Protein AF-A0A924DDS3-F1 (afdb_monomer_lite)

Structure (mmCIF, N/CA/C/O backbone):
data_AF-A0A924DDS3-F1
#
_entry.id   AF-A0A924DDS3-F1
#
loop_
_atom_site.group_PDB
_atom_site.id
_atom_site.type_symbol
_atom_site.label_atom_id
_atom_site.label_alt_id
_atom_site.label_comp_id
_atom_site.label_asym_id
_atom_site.label_entity_id
_atom_site.label_seq_id
_atom_site.pdbx_PDB_ins_code
_atom_site.Cartn_x
_atom_site.Cartn_y
_atom_site.Cartn_z
_atom_site.occupancy
_atom_site.B_iso_or_equiv
_atom_site.auth_seq_id
_atom_site.auth_comp_id
_atom_site.auth_asym_id
_atom_site.auth_atom_id
_atom_site.pdbx_PDB_model_num
ATOM 1 N N . MET A 1 1 ? -7.840 16.759 -41.454 1.00 46.47 1 MET A N 1
ATOM 2 C CA . MET A 1 1 ? -8.460 15.435 -41.644 1.00 46.47 1 MET A CA 1
ATOM 3 C C . MET A 1 1 ? -7.461 14.675 -42.498 1.00 46.47 1 MET A C 1
ATOM 5 O O . MET A 1 1 ? -7.284 15.040 -43.647 1.00 46.47 1 MET A O 1
ATOM 9 N N . ASN A 1 2 ? -6.596 13.842 -41.934 1.00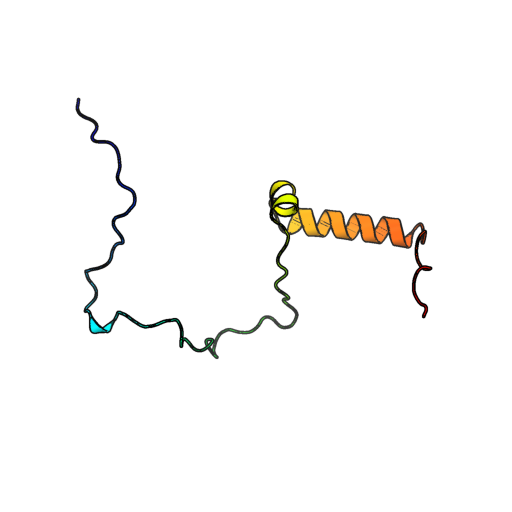 46.03 2 ASN A N 1
ATOM 10 C CA . ASN A 1 2 ? -6.987 12.680 -41.149 1.00 46.03 2 ASN A CA 1
ATOM 11 C C . ASN A 1 2 ? -6.112 12.496 -39.908 1.00 46.03 2 ASN A C 1
ATOM 13 O O . ASN A 1 2 ? -4.896 12.657 -39.954 1.00 46.03 2 ASN A O 1
ATOM 17 N N . GLU A 1 3 ? -6.801 12.202 -38.815 1.00 54.31 3 GLU A N 1
ATOM 18 C CA . GLU A 1 3 ? -6.274 11.679 -37.567 1.00 54.31 3 GLU A CA 1
ATOM 19 C C . GLU A 1 3 ? -6.078 10.172 -37.774 1.00 54.31 3 GLU A C 1
ATOM 21 O O . GLU A 1 3 ? -7.061 9.454 -37.946 1.00 54.31 3 GLU A O 1
ATOM 26 N N . GLU A 1 4 ? -4.833 9.695 -37.802 1.00 55.81 4 GLU A N 1
ATOM 27 C CA . GLU A 1 4 ? -4.548 8.258 -37.736 1.00 55.81 4 GLU A CA 1
ATOM 28 C C . GLU A 1 4 ? -4.390 7.894 -36.254 1.00 55.81 4 GLU A C 1
ATOM 30 O O . GLU A 1 4 ? -3.487 8.369 -35.561 1.00 55.81 4 GLU A O 1
ATOM 35 N N . GLN A 1 5 ? -5.346 7.126 -35.744 1.00 49.91 5 GLN A N 1
ATOM 36 C CA . GLN A 1 5 ? -5.455 6.731 -34.345 1.00 49.91 5 GLN A CA 1
ATOM 37 C C . GLN A 1 5 ? -4.608 5.473 -34.059 1.00 49.91 5 GLN A C 1
ATOM 39 O O . GLN A 1 5 ? -4.828 4.435 -34.667 1.00 49.91 5 GLN A O 1
ATOM 44 N N . ALA A 1 6 ? -3.680 5.620 -33.102 1.00 48.75 6 ALA A N 1
ATOM 45 C CA . ALA A 1 6 ? -3.050 4.673 -32.161 1.00 48.75 6 ALA A CA 1
ATOM 46 C C . ALA A 1 6 ? -2.660 3.228 -32.570 1.00 48.75 6 ALA A C 1
ATOM 48 O O . ALA A 1 6 ? -3.513 2.385 -32.831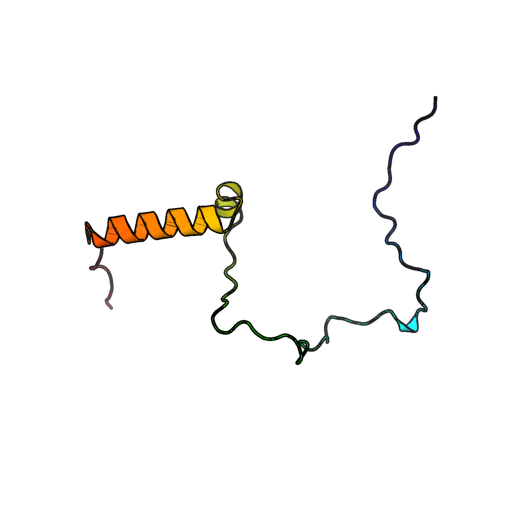 1.00 48.75 6 ALA A O 1
ATOM 49 N N . ASN A 1 7 ? -1.388 2.880 -32.312 1.00 48.41 7 ASN A N 1
ATOM 50 C CA . ASN A 1 7 ? -1.011 1.563 -31.777 1.00 48.41 7 ASN A CA 1
ATOM 51 C C . ASN A 1 7 ? 0.001 1.727 -30.612 1.00 48.41 7 ASN A C 1
ATOM 53 O O . ASN A 1 7 ? 1.135 2.114 -30.873 1.00 48.41 7 ASN A O 1
ATOM 57 N N . PRO A 1 8 ? -0.350 1.473 -29.334 1.00 50.88 8 PRO A N 1
ATOM 58 C CA . PRO A 1 8 ? 0.567 1.641 -28.193 1.00 50.88 8 PRO A CA 1
ATOM 59 C C . PRO A 1 8 ? 1.473 0.425 -27.914 1.00 50.88 8 PRO A C 1
ATOM 61 O O . PRO A 1 8 ? 1.883 0.213 -26.776 1.00 50.88 8 PRO A O 1
ATOM 64 N N . GLN A 1 9 ? 1.759 -0.411 -28.911 1.00 53.50 9 GLN A N 1
ATOM 65 C CA . GLN A 1 9 ? 2.585 -1.610 -28.735 1.00 53.50 9 GLN A CA 1
ATOM 66 C C . GLN A 1 9 ? 3.638 -1.715 -29.836 1.00 53.50 9 GLN A C 1
ATOM 68 O O . GLN A 1 9 ? 3.673 -2.684 -30.586 1.00 53.50 9 GLN A O 1
ATOM 73 N N . GLU A 1 10 ? 4.497 -0.710 -29.930 1.00 50.25 10 GLU A N 1
ATOM 74 C CA . GLU A 1 10 ? 5.852 -0.919 -30.428 1.00 50.25 10 GLU A CA 1
ATOM 75 C C . GLU A 1 10 ? 6.736 -0.907 -29.186 1.00 50.25 10 GLU A C 1
ATOM 77 O O . GLU A 1 10 ? 6.946 0.125 -28.552 1.00 50.25 10 GLU A O 1
ATOM 82 N N . THR A 1 11 ? 7.125 -2.099 -28.739 1.00 56.38 11 THR A N 1
ATOM 83 C CA . THR A 1 11 ? 8.243 -2.248 -27.815 1.00 56.38 11 THR A CA 1
ATOM 84 C C . THR A 1 11 ? 9.430 -1.557 -28.465 1.00 56.38 11 THR A C 1
ATOM 86 O O . THR A 1 11 ? 9.853 -1.977 -29.537 1.00 56.38 11 THR A O 1
ATOM 89 N N . GLU A 1 12 ? 9.907 -0.482 -27.844 1.00 56.06 12 GLU A N 1
ATOM 90 C CA . GLU A 1 12 ? 11.133 0.238 -28.195 1.00 56.06 12 GLU A CA 1
ATOM 91 C C . GLU A 1 12 ? 12.387 -0.624 -27.938 1.00 56.06 12 GLU A C 1
ATOM 93 O O . GLU A 1 12 ? 13.311 -0.211 -27.246 1.00 56.06 12 GLU A O 1
ATOM 98 N N . ASP A 1 13 ? 12.408 -1.841 -28.467 1.00 61.22 13 ASP A N 1
ATOM 99 C CA . ASP A 1 13 ? 13.639 -2.519 -28.847 1.00 61.22 13 ASP A CA 1
ATOM 100 C C . ASP A 1 13 ? 13.791 -2.153 -30.328 1.00 61.22 13 ASP A C 1
ATOM 102 O O . ASP A 1 13 ? 12.864 -2.346 -31.110 1.00 61.22 13 ASP A O 1
ATOM 106 N N . ASP A 1 14 ? 14.838 -1.461 -30.768 1.00 62.38 14 ASP A N 1
ATOM 107 C CA . ASP A 1 14 ? 15.994 -2.196 -31.287 1.00 62.38 14 ASP A CA 1
ATOM 108 C C . ASP A 1 14 ? 17.164 -1.241 -31.635 1.00 62.38 14 ASP A C 1
ATOM 110 O O . ASP A 1 14 ? 17.750 -1.305 -32.713 1.00 62.38 14 ASP A O 1
ATOM 114 N N . ASP A 1 15 ? 17.499 -0.295 -30.750 1.00 74.38 15 ASP A N 1
ATOM 115 C CA . ASP A 1 15 ? 18.806 0.400 -30.810 1.00 74.38 15 ASP A CA 1
ATOM 116 C C . ASP A 1 15 ? 19.893 -0.369 -30.024 1.00 74.38 15 ASP A C 1
ATOM 118 O O . ASP A 1 15 ? 21.070 0.011 -30.011 1.00 74.38 15 ASP A O 1
ATOM 122 N N . LEU A 1 16 ? 19.506 -1.443 -29.330 1.00 82.31 16 LEU A N 1
ATOM 123 C CA . LEU A 1 16 ? 20.400 -2.295 -28.556 1.00 82.31 16 LEU A CA 1
ATOM 124 C C . LEU A 1 16 ? 20.873 -3.473 -29.405 1.00 82.31 16 LEU A C 1
ATOM 126 O O . LEU A 1 16 ? 20.153 -3.995 -30.242 1.00 82.31 16 LEU A O 1
ATOM 130 N N . LEU A 1 17 ? 22.119 -3.894 -29.195 1.00 85.12 17 LEU A N 1
ATOM 131 C CA . LEU A 1 17 ? 22.644 -5.055 -29.904 1.00 85.12 17 LEU A CA 1
ATOM 132 C C . LEU A 1 17 ? 22.005 -6.348 -29.359 1.00 85.12 17 LEU A C 1
ATOM 134 O O . LEU A 1 17 ? 21.756 -6.411 -28.153 1.00 85.12 17 LEU A O 1
ATOM 138 N N . PRO A 1 18 ? 21.839 -7.404 -30.181 1.00 82.88 18 PRO A N 1
ATOM 139 C CA . PRO A 1 18 ? 21.239 -8.678 -29.761 1.00 82.88 18 PRO A CA 1
ATOM 140 C C . PRO A 1 18 ? 21.907 -9.330 -28.537 1.00 82.88 18 PRO A C 1
ATOM 142 O O . PRO A 1 18 ? 21.303 -10.126 -27.825 1.00 82.88 18 PRO A O 1
ATOM 145 N N . 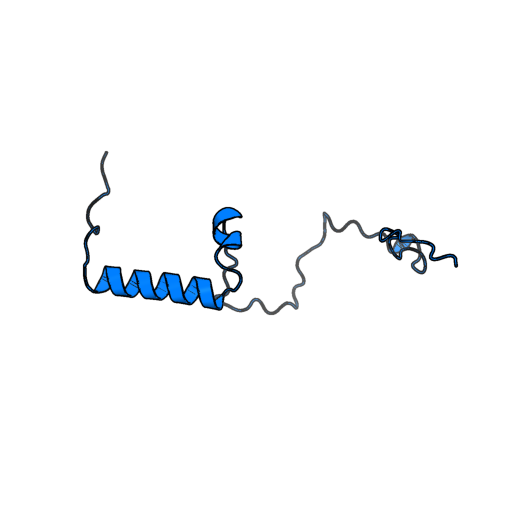GLU A 1 19 ? 23.172 -9.009 -28.252 1.00 85.31 19 GLU A N 1
ATOM 146 C CA . GLU A 1 19 ? 23.879 -9.476 -27.055 1.00 85.31 19 GLU A CA 1
ATOM 147 C C . GLU A 1 19 ? 23.309 -8.922 -25.736 1.00 85.31 19 GLU A C 1
ATOM 149 O O . GLU A 1 19 ? 23.659 -9.423 -24.663 1.00 85.31 19 GLU A O 1
ATOM 154 N N . TYR A 1 20 ? 22.460 -7.894 -25.798 1.00 84.19 20 TYR A N 1
ATOM 155 C CA . TYR A 1 20 ? 21.800 -7.282 -24.645 1.00 84.19 20 TYR A CA 1
ATOM 156 C C . TYR A 1 20 ? 20.421 -7.891 -24.328 1.00 84.19 20 TYR A C 1
ATOM 158 O O . TYR A 1 20 ? 19.787 -7.462 -23.361 1.00 84.19 20 TYR A O 1
ATOM 166 N N . ASP A 1 21 ? 20.006 -8.946 -25.039 1.00 84.75 21 ASP A N 1
ATOM 167 C CA . ASP A 1 21 ? 18.820 -9.755 -24.724 1.00 84.75 21 ASP A CA 1
ATOM 168 C C . ASP A 1 21 ? 19.078 -10.677 -23.518 1.00 84.75 21 ASP A C 1
ATOM 170 O O . ASP A 1 21 ? 19.257 -11.896 -23.625 1.00 84.75 21 ASP A O 1
ATOM 174 N N . PHE A 1 22 ? 19.154 -10.089 -22.325 1.00 86.50 22 PHE A N 1
ATOM 175 C CA . PHE A 1 22 ? 19.435 -10.841 -21.106 1.00 86.50 22 PHE A CA 1
ATOM 176 C C . PHE A 1 22 ? 18.234 -11.683 -20.649 1.00 86.50 22 PHE A C 1
ATOM 178 O O . PHE A 1 22 ? 17.132 -11.178 -20.438 1.00 86.50 22 PHE A O 1
ATOM 185 N N . ASP A 1 23 ? 18.474 -12.966 -20.360 1.00 86.25 23 ASP A N 1
ATOM 186 C CA . ASP A 1 23 ? 17.506 -13.815 -19.659 1.00 86.25 23 ASP A CA 1
ATOM 187 C C . ASP A 1 23 ? 17.444 -13.452 -18.164 1.00 86.25 23 ASP A C 1
ATOM 189 O O . ASP A 1 23 ? 18.213 -13.938 -17.324 1.00 86.25 23 ASP A O 1
ATOM 193 N N . TYR A 1 24 ? 16.486 -12.595 -17.816 1.00 85.12 24 TYR A N 1
ATOM 194 C CA . TYR A 1 24 ? 16.252 -12.170 -16.438 1.00 85.12 24 TYR A CA 1
ATOM 195 C C . TYR A 1 24 ? 15.655 -13.264 -15.536 1.00 85.12 24 TYR A C 1
ATOM 197 O O . TYR A 1 24 ? 15.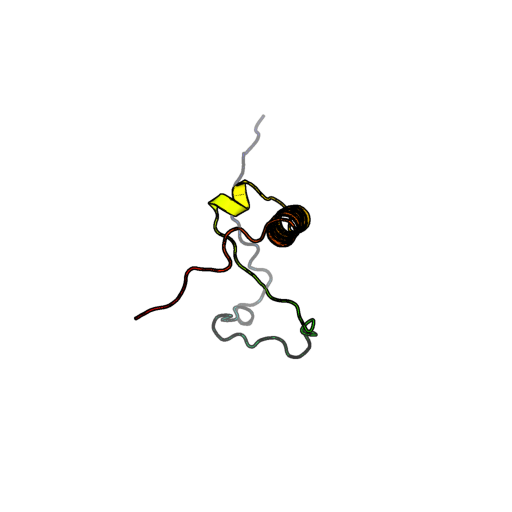589 -13.060 -14.320 1.00 85.12 24 TYR A O 1
ATOM 205 N N . SER A 1 25 ? 15.278 -14.440 -16.059 1.00 85.25 25 SER A N 1
ATOM 206 C CA . SER A 1 25 ? 14.796 -15.553 -15.223 1.00 85.25 25 SER A CA 1
ATOM 207 C C . SER A 1 25 ? 15.864 -16.067 -14.249 1.00 85.25 25 SER A C 1
ATOM 209 O O . SER A 1 25 ? 15.537 -16.577 -13.177 1.00 85.25 25 SER A O 1
ATOM 211 N N . GLN A 1 26 ? 17.144 -15.886 -14.593 1.00 85.06 26 GLN A N 1
ATOM 212 C CA . GLN A 1 26 ? 18.301 -16.248 -13.766 1.00 85.06 26 GLN A CA 1
ATOM 213 C C . GLN A 1 26 ? 18.927 -15.043 -13.045 1.00 85.06 26 GLN A C 1
ATOM 215 O O . GLN A 1 26 ? 20.020 -15.150 -12.473 1.00 85.06 26 GLN A O 1
ATOM 220 N N . ALA A 1 27 ? 18.267 -13.880 -13.067 1.00 85.50 27 ALA A N 1
ATOM 221 C CA . ALA A 1 27 ? 18.804 -12.664 -12.477 1.00 85.50 27 ALA A CA 1
ATOM 222 C C . ALA A 1 27 ? 19.027 -12.824 -10.966 1.00 85.50 27 ALA A C 1
ATOM 224 O O . ALA A 1 27 ? 18.163 -13.273 -10.210 1.00 85.50 27 ALA A O 1
ATOM 225 N N . ARG A 1 28 ? 20.212 -12.415 -10.503 1.00 83.50 28 ARG A N 1
ATOM 226 C CA . ARG A 1 28 ? 20.533 -12.394 -9.073 1.00 83.50 28 ARG A CA 1
ATOM 227 C C . ARG A 1 28 ? 20.094 -11.069 -8.450 1.00 83.50 28 ARG A C 1
ATOM 229 O O . ARG A 1 28 ? 20.321 -10.018 -9.050 1.00 83.50 28 ARG A O 1
ATOM 236 N N . PRO A 1 29 ? 19.548 -11.084 -7.221 1.00 80.25 29 PRO A N 1
ATOM 237 C CA . PRO A 1 29 ? 19.261 -9.858 -6.487 1.00 80.25 29 PRO A CA 1
ATOM 238 C C . PRO A 1 29 ? 20.514 -8.988 -6.338 1.00 80.25 29 PRO A C 1
ATOM 240 O O . PRO A 1 29 ? 21.579 -9.483 -5.965 1.00 80.25 29 PRO A O 1
ATOM 243 N N . ASN A 1 30 ? 20.381 -7.688 -6.599 1.00 80.44 30 ASN A N 1
ATOM 244 C CA . ASN A 1 30 ? 21.490 -6.741 -6.526 1.00 80.44 30 ASN A CA 1
ATOM 245 C C . ASN A 1 30 ? 22.022 -6.620 -5.073 1.00 80.44 30 ASN A C 1
ATOM 247 O O . ASN A 1 30 ? 21.269 -6.201 -4.188 1.00 80.44 30 ASN A O 1
ATOM 251 N N . PRO A 1 31 ? 23.309 -6.931 -4.810 1.00 77.56 31 PRO A N 1
ATOM 252 C CA . PRO A 1 31 ? 23.893 -6.891 -3.465 1.00 77.56 31 PRO A CA 1
ATOM 253 C C . PRO A 1 31 ? 24.061 -5.469 -2.906 1.00 77.56 31 PRO A C 1
ATOM 255 O O . PRO A 1 31 ? 24.236 -5.302 -1.702 1.00 77.56 31 PRO A O 1
ATOM 258 N N . PHE A 1 32 ? 23.995 -4.446 -3.760 1.00 76.06 32 PHE A N 1
ATOM 259 C CA . PHE A 1 32 ? 24.108 -3.037 -3.381 1.00 76.06 32 PHE A CA 1
ATOM 260 C C . PHE A 1 32 ? 22.759 -2.391 -3.053 1.00 76.06 32 PHE A C 1
ATOM 262 O O . PHE A 1 32 ? 22.721 -1.240 -2.612 1.00 76.06 32 PHE A O 1
ATOM 269 N N . ILE A 1 33 ? 21.645 -3.115 -3.219 1.00 73.00 33 ILE A N 1
ATOM 270 C CA . ILE A 1 33 ? 20.364 -2.656 -2.687 1.00 73.00 33 ILE A CA 1
ATOM 271 C C . ILE A 1 33 ? 20.447 -2.753 -1.167 1.00 73.00 33 ILE A C 1
ATOM 273 O O . ILE A 1 33 ? 20.462 -3.842 -0.586 1.00 73.00 33 ILE A O 1
ATOM 277 N N . LYS A 1 34 ? 20.478 -1.590 -0.509 1.00 70.19 34 LYS A N 1
ATOM 278 C CA . LYS A 1 34 ? 20.250 -1.494 0.932 1.00 70.19 34 LYS A CA 1
ATOM 279 C C . LYS A 1 34 ? 18.862 -2.069 1.204 1.00 70.19 34 LYS A C 1
ATOM 281 O O . LYS A 1 34 ? 17.862 -1.394 0.976 1.00 70.19 34 LYS A O 1
ATOM 286 N N . ARG A 1 35 ? 18.788 -3.318 1.674 1.00 64.69 35 ARG A N 1
ATOM 287 C CA . ARG A 1 35 ? 17.550 -3.841 2.259 1.00 64.69 35 ARG A CA 1
ATOM 288 C C . ARG A 1 35 ? 17.180 -2.882 3.376 1.00 64.69 35 ARG A C 1
ATOM 290 O O . ARG A 1 35 ? 17.980 -2.703 4.290 1.00 64.69 35 ARG A O 1
ATOM 297 N N . ILE A 1 36 ? 16.017 -2.250 3.289 1.00 65.88 36 ILE A N 1
ATOM 298 C CA . ILE A 1 36 ? 15.503 -1.434 4.383 1.00 65.88 36 ILE A CA 1
ATOM 299 C C . ILE A 1 36 ? 15.164 -2.431 5.501 1.00 65.88 36 ILE A C 1
ATOM 301 O O . ILE A 1 36 ? 14.249 -3.242 5.332 1.00 65.88 36 ILE A O 1
ATOM 305 N N . PRO A 1 37 ? 15.934 -2.485 6.604 1.00 63.59 37 PRO A N 1
ATOM 306 C CA . PRO A 1 37 ? 15.666 -3.452 7.656 1.00 63.59 37 PRO A CA 1
ATOM 307 C C . PRO A 1 37 ? 14.271 -3.173 8.225 1.00 63.59 37 PRO A C 1
ATOM 309 O O . PRO A 1 37 ? 13.981 -2.060 8.653 1.00 63.59 37 PRO A O 1
ATOM 312 N N . GLY A 1 38 ? 13.393 -4.178 8.185 1.00 65.88 38 GLY A N 1
ATOM 313 C CA . GLY A 1 38 ? 12.017 -4.070 8.678 1.00 65.88 38 GLY A CA 1
ATOM 314 C C . GLY A 1 38 ? 10.952 -3.729 7.629 1.00 65.88 38 GLY A C 1
ATOM 315 O O . GLY A 1 38 ? 9.775 -3.711 7.978 1.00 65.88 38 GLY A O 1
ATOM 316 N N . SER A 1 39 ? 11.301 -3.521 6.353 1.00 70.25 39 SER A N 1
ATOM 317 C CA . SER A 1 39 ? 10.283 -3.415 5.299 1.00 70.25 39 SER A CA 1
ATOM 318 C C . SER A 1 39 ? 9.778 -4.806 4.906 1.00 70.25 39 SER A C 1
ATOM 320 O O . SER A 1 39 ? 10.534 -5.609 4.353 1.00 70.25 39 SER A O 1
ATOM 322 N N . LYS A 1 40 ? 8.502 -5.096 5.173 1.00 77.94 40 LYS A N 1
ATOM 323 C CA . LYS A 1 40 ? 7.813 -6.295 4.681 1.00 77.94 40 LYS A CA 1
ATOM 324 C C . LYS A 1 40 ? 6.882 -5.887 3.547 1.00 77.94 40 LYS A C 1
ATOM 326 O O . LYS A 1 40 ? 6.023 -5.035 3.743 1.00 77.94 40 LYS A O 1
ATOM 331 N N . VAL A 1 41 ? 7.045 -6.509 2.383 1.00 83.44 41 VAL A N 1
ATOM 332 C CA . VAL A 1 41 ? 6.072 -6.393 1.294 1.00 83.44 41 VAL A CA 1
ATOM 333 C C . VAL A 1 41 ? 4.922 -7.344 1.606 1.00 83.44 41 VAL A C 1
ATOM 335 O O . VAL A 1 41 ? 5.148 -8.516 1.912 1.00 83.44 41 VAL A O 1
ATOM 338 N N . ILE A 1 42 ? 3.701 -6.822 1.589 1.00 85.19 42 ILE A N 1
ATOM 339 C CA . ILE A 1 42 ? 2.479 -7.584 1.831 1.00 85.19 42 ILE A CA 1
ATOM 340 C C . ILE A 1 42 ? 1.603 -7.389 0.602 1.00 85.19 42 ILE A C 1
ATOM 342 O O . ILE A 1 42 ? 1.314 -6.257 0.227 1.00 85.19 42 ILE A O 1
ATOM 346 N N . MET A 1 43 ? 1.216 -8.495 -0.024 1.00 90.25 43 MET A N 1
ATOM 347 C CA . MET A 1 43 ? 0.236 -8.484 -1.102 1.00 90.25 43 MET A CA 1
ATOM 348 C C . MET A 1 43 ? -1.162 -8.481 -0.485 1.00 90.25 43 MET A C 1
ATOM 350 O O . MET A 1 43 ? -1.416 -9.225 0.463 1.00 90.25 43 MET A O 1
ATOM 354 N N . ILE A 1 44 ? -2.037 -7.627 -1.003 1.00 92.00 44 ILE A N 1
ATOM 355 C CA . ILE A 1 44 ? -3.458 -7.586 -0.651 1.00 92.00 44 ILE A CA 1
ATOM 356 C C . ILE A 1 44 ? -4.276 -8.110 -1.828 1.00 92.00 44 ILE A C 1
ATOM 358 O O . ILE A 1 44 ? -3.835 -8.025 -2.975 1.00 92.00 44 ILE A O 1
ATOM 362 N N . GLU A 1 45 ? -5.448 -8.660 -1.537 1.00 95.75 45 GLU A N 1
ATOM 363 C CA . GLU A 1 45 ? -6.345 -9.184 -2.564 1.00 95.75 45 GLU A CA 1
ATOM 364 C C . GLU A 1 45 ? -6.940 -8.050 -3.431 1.00 95.75 45 GLU A C 1
ATOM 366 O O . GLU A 1 45 ? -7.057 -6.908 -2.962 1.00 95.75 45 GLU A O 1
ATOM 371 N N . PRO A 1 46 ? -7.309 -8.326 -4.700 1.00 93.88 46 PRO A N 1
ATOM 372 C CA . PRO A 1 46 ? -7.771 -7.300 -5.641 1.00 93.88 46 PRO A CA 1
ATOM 373 C C . PRO A 1 46 ? -9.038 -6.561 -5.198 1.00 93.88 46 PRO A C 1
ATOM 375 O O . PRO A 1 46 ? -9.201 -5.375 -5.478 1.00 93.88 46 PRO A O 1
ATOM 378 N N . ASP A 1 47 ? -9.936 -7.249 -4.500 1.00 95.12 47 ASP A N 1
ATOM 379 C CA . ASP A 1 47 ? -11.157 -6.675 -3.939 1.00 95.12 47 ASP A CA 1
ATOM 380 C C . ASP A 1 47 ? -10.839 -5.622 -2.868 1.00 95.12 47 ASP A C 1
ATOM 382 O O . ASP A 1 47 ? -11.403 -4.529 -2.882 1.00 95.12 47 ASP A O 1
ATOM 386 N N . VAL A 1 48 ? -9.865 -5.892 -1.999 1.00 92.88 48 VAL A N 1
ATOM 387 C CA . VAL A 1 48 ? -9.391 -4.945 -0.982 1.00 92.88 48 VAL A CA 1
ATOM 388 C C . VAL A 1 48 ? -8.643 -3.777 -1.627 1.00 92.88 48 VAL A C 1
ATOM 390 O O . VAL A 1 48 ? -8.878 -2.622 -1.264 1.00 92.88 48 VAL A O 1
ATOM 393 N N . ALA A 1 49 ? -7.790 -4.053 -2.617 1.00 93.62 49 ALA A N 1
ATOM 394 C CA . ALA A 1 49 ? -7.065 -3.024 -3.368 1.00 93.62 49 ALA A CA 1
ATOM 395 C C . ALA A 1 49 ? -7.999 -2.088 -4.156 1.00 93.62 49 ALA A C 1
ATOM 397 O O . ALA A 1 49 ? -7.667 -0.927 -4.376 1.00 93.62 49 ALA A O 1
ATOM 398 N N . SER A 1 50 ? -9.185 -2.566 -4.552 1.00 93.56 50 SER A N 1
ATOM 399 C CA . SER A 1 50 ? -10.191 -1.729 -5.219 1.00 93.56 50 SER A CA 1
ATOM 400 C C . SER A 1 50 ? -10.805 -0.667 -4.298 1.00 93.56 50 SER A C 1
ATOM 402 O O . SER A 1 50 ? -11.280 0.362 -4.774 1.00 93.56 50 SER A O 1
ATOM 404 N N . ILE A 1 51 ? -10.783 -0.908 -2.983 1.00 96.38 51 ILE A N 1
ATOM 405 C CA . ILE A 1 51 ? -11.340 -0.009 -1.966 1.00 96.38 51 ILE A CA 1
ATOM 406 C C . ILE A 1 51 ? -10.256 0.923 -1.417 1.00 96.38 51 ILE A C 1
ATOM 408 O O . ILE A 1 51 ? -10.509 2.110 -1.229 1.00 96.38 51 ILE A O 1
ATOM 412 N N . PHE A 1 52 ? -9.060 0.392 -1.152 1.00 94.75 52 PHE A N 1
ATOM 413 C CA . PHE A 1 52 ? -7.942 1.150 -0.596 1.00 94.75 52 PHE A CA 1
ATOM 414 C C . PHE A 1 52 ? -6.895 1.419 -1.673 1.00 94.75 52 PHE A C 1
ATOM 416 O O . PHE A 1 52 ? -6.165 0.518 -2.084 1.00 94.75 52 PHE A O 1
ATOM 423 N N . SER A 1 53 ? -6.799 2.676 -2.101 1.00 90.44 53 SER A N 1
ATOM 424 C CA . SER A 1 53 ? -5.922 3.072 -3.210 1.00 90.44 53 SER A CA 1
ATOM 425 C C . SER A 1 53 ? -4.494 3.382 -2.757 1.00 90.44 53 SER A C 1
ATOM 427 O O . SER A 1 53 ? -3.576 3.410 -3.576 1.00 90.44 53 SER A O 1
ATOM 429 N N . THR A 1 54 ? -4.289 3.635 -1.459 1.00 93.56 54 THR A N 1
ATOM 430 C CA . THR A 1 54 ? -2.988 4.036 -0.905 1.00 93.56 54 THR A CA 1
ATOM 431 C C . THR A 1 54 ? -2.604 3.238 0.340 1.00 93.56 54 THR A C 1
ATOM 433 O O . THR A 1 54 ? -3.448 2.759 1.101 1.00 93.56 54 THR A O 1
ATOM 436 N N . GLN A 1 55 ? -1.298 3.125 0.593 1.00 91.75 55 GLN A N 1
ATOM 437 C CA . GLN A 1 55 ? -0.779 2.489 1.810 1.00 91.75 55 GLN A CA 1
ATOM 438 C C . GLN A 1 55 ? -1.196 3.255 3.080 1.00 91.75 55 GLN A C 1
ATOM 440 O O . GLN A 1 55 ? -1.364 2.659 4.146 1.00 91.75 55 GLN A O 1
ATOM 445 N N . GLU A 1 56 ? -1.360 4.577 2.989 1.00 94.44 56 GLU A N 1
ATOM 446 C CA . GLU A 1 56 ? -1.771 5.441 4.092 1.00 94.44 56 GLU A CA 1
ATOM 447 C C . GLU A 1 56 ? -3.205 5.123 4.535 1.00 94.44 56 GLU A C 1
ATOM 449 O O . GLU A 1 56 ? -3.461 5.012 5.740 1.00 94.44 56 GLU A O 1
ATOM 454 N N . GLU A 1 57 ? -4.119 4.912 3.584 1.00 95.31 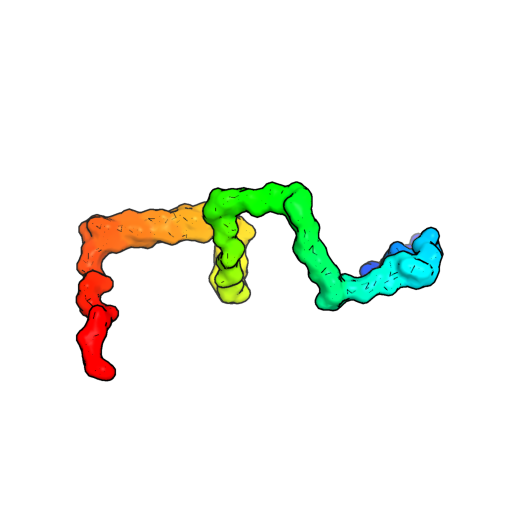57 GLU A N 1
ATOM 455 C CA . GLU A 1 57 ? -5.506 4.513 3.849 1.00 95.31 57 GLU A CA 1
ATOM 456 C C . GLU A 1 57 ? -5.577 3.146 4.538 1.00 95.31 57 GLU A C 1
ATOM 458 O O . GLU A 1 57 ? -6.193 3.026 5.604 1.00 95.31 57 GLU A O 1
ATOM 463 N N . VAL A 1 58 ? -4.875 2.141 3.996 1.00 94.44 58 VAL A N 1
ATOM 464 C CA . VAL A 1 58 ? -4.811 0.790 4.583 1.00 94.44 58 VAL A CA 1
ATOM 465 C C . VAL A 1 58 ? -4.293 0.853 6.020 1.00 94.44 58 VAL A C 1
ATOM 467 O O . VAL A 1 58 ? -4.912 0.328 6.947 1.00 94.44 58 VAL A O 1
ATOM 470 N N . ASN A 1 59 ? -3.173 1.545 6.239 1.00 94.75 59 ASN A N 1
ATOM 471 C CA . ASN A 1 59 ? -2.567 1.653 7.564 1.00 94.75 59 ASN A CA 1
ATOM 472 C C . ASN A 1 59 ? -3.467 2.394 8.557 1.00 94.75 59 ASN A C 1
ATOM 474 O O . ASN A 1 59 ? -3.497 2.049 9.740 1.00 94.75 59 ASN A O 1
ATOM 478 N N . THR A 1 60 ? -4.209 3.400 8.100 1.00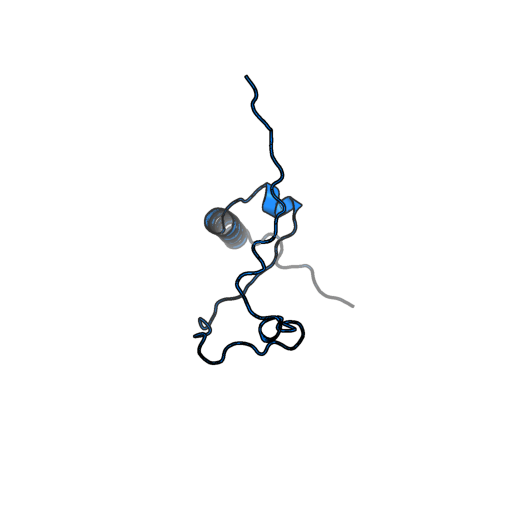 96.62 60 THR A N 1
ATOM 479 C CA . THR A 1 60 ? -5.153 4.141 8.944 1.00 96.62 60 THR A CA 1
ATOM 480 C C . THR A 1 60 ? -6.311 3.249 9.383 1.00 96.62 60 THR A C 1
ATOM 482 O O . THR A 1 60 ? -6.612 3.196 10.578 1.00 96.62 60 THR A O 1
ATOM 485 N N . ALA A 1 61 ? -6.900 2.488 8.457 1.00 95.12 61 ALA A N 1
ATOM 486 C CA . ALA A 1 61 ? -7.978 1.547 8.752 1.00 95.12 61 ALA A CA 1
ATOM 487 C C . ALA A 1 61 ? -7.529 0.435 9.715 1.00 95.12 61 ALA A C 1
ATOM 489 O O . ALA A 1 61 ? -8.192 0.177 10.722 1.00 95.12 61 ALA A O 1
ATOM 490 N N . LEU A 1 62 ? -6.360 -0.171 9.474 1.00 94.38 62 LEU A N 1
ATOM 491 C CA . LEU A 1 62 ? -5.810 -1.208 10.352 1.00 94.38 62 LEU A CA 1
ATOM 492 C C . LEU A 1 62 ? -5.520 -0.676 11.761 1.00 94.38 62 LEU A C 1
ATOM 494 O O . LEU A 1 62 ? -5.842 -1.335 12.748 1.00 94.38 62 LEU A O 1
ATOM 498 N N . ARG A 1 63 ? -4.966 0.536 11.884 1.00 95.94 63 ARG A N 1
ATOM 499 C CA . ARG A 1 63 ? -4.738 1.177 13.192 1.00 95.94 63 ARG A CA 1
ATOM 500 C C . ARG A 1 63 ? -6.043 1.495 13.912 1.00 95.94 63 ARG A C 1
ATOM 502 O O . ARG A 1 63 ? -6.108 1.354 15.130 1.00 95.94 63 ARG A O 1
ATOM 509 N N . PHE A 1 64 ? -7.068 1.933 13.185 1.00 95.56 64 PHE A N 1
ATOM 510 C CA . PHE A 1 64 ? -8.397 2.151 13.750 1.00 95.56 64 PHE A CA 1
ATOM 511 C C . PHE A 1 64 ? -8.979 0.844 14.300 1.00 95.56 64 PHE A C 1
ATOM 513 O O . PHE A 1 64 ? -9.404 0.810 15.453 1.00 95.56 64 PHE A O 1
ATOM 520 N N . LEU A 1 65 ? -8.888 -0.249 13.538 1.00 94.38 65 LEU A N 1
ATOM 521 C CA . LEU A 1 65 ? -9.303 -1.574 13.997 1.00 94.38 65 LEU A CA 1
ATOM 522 C C . LEU A 1 65 ? -8.524 -2.018 15.243 1.00 94.38 65 LEU A C 1
ATOM 524 O O . LEU A 1 65 ? -9.133 -2.459 16.214 1.00 94.38 65 LEU A O 1
ATOM 528 N N . MET A 1 66 ? -7.199 -1.835 15.265 1.00 93.75 66 MET A N 1
ATOM 529 C CA . MET A 1 66 ? -6.375 -2.139 16.442 1.00 93.75 66 MET A CA 1
ATOM 530 C C . MET A 1 66 ? -6.860 -1.381 17.685 1.00 93.75 66 MET A C 1
ATOM 532 O O . MET A 1 66 ? -7.039 -2.000 18.733 1.00 93.75 66 MET A O 1
ATOM 536 N N . LYS A 1 67 ? -7.148 -0.077 17.565 1.00 92.69 67 LYS A N 1
ATOM 537 C CA . LYS A 1 67 ? -7.690 0.731 18.672 1.00 92.69 67 LYS A CA 1
ATOM 538 C C . LYS A 1 67 ? -9.033 0.198 19.164 1.00 92.69 67 LYS A C 1
ATOM 540 O O . LYS A 1 67 ? -9.190 -0.014 20.361 1.00 92.69 67 LYS A O 1
ATOM 545 N N . LEU A 1 68 ? -9.957 -0.098 18.249 1.00 91.69 68 LEU A N 1
ATOM 546 C CA . LEU A 1 68 ? -11.259 -0.669 18.604 1.00 91.69 68 LEU A CA 1
ATOM 547 C C . LEU A 1 68 ? -11.118 -1.996 19.359 1.00 91.69 68 LEU A C 1
ATOM 549 O O . LEU A 1 68 ? -11.786 -2.211 20.368 1.00 91.69 68 LEU A O 1
ATOM 553 N N . THR A 1 69 ? -10.226 -2.877 18.902 1.00 87.94 69 THR A N 1
ATOM 554 C CA . THR A 1 69 ? -9.994 -4.178 19.554 1.00 87.94 69 THR A CA 1
ATOM 555 C C . THR A 1 69 ? -9.269 -4.065 20.895 1.00 87.94 69 THR A C 1
ATOM 557 O O . THR A 1 69 ? -9.450 -4.917 21.762 1.00 87.94 69 THR A O 1
ATOM 560 N N . GLN A 1 70 ? -8.462 -3.018 21.087 1.00 77.44 70 GLN A N 1
ATOM 561 C CA . GLN A 1 70 ? -7.775 -2.750 22.347 1.00 77.44 70 GLN A CA 1
ATOM 562 C C . GLN A 1 70 ? -8.727 -2.162 23.398 1.00 77.44 70 GLN A C 1
ATOM 564 O O . GLN A 1 70 ? -8.590 -2.466 24.582 1.00 77.44 70 GLN A O 1
ATOM 569 N N . GLU A 1 71 ? -9.705 -1.362 22.969 1.00 64.25 71 GLU A N 1
ATOM 570 C CA . GLU A 1 71 ? -10.741 -0.791 23.836 1.00 64.25 71 GLU A CA 1
ATOM 571 C C . GLU A 1 71 ? -11.870 -1.783 24.152 1.00 64.25 71 GLU A C 1
ATOM 573 O O . GLU A 1 71 ? -12.515 -1.666 25.193 1.00 64.25 71 GLU A O 1
ATOM 578 N N . ASN A 1 72 ? -12.086 -2.796 23.307 1.00 60.66 72 ASN A N 1
ATOM 579 C CA . ASN A 1 72 ? -13.059 -3.854 23.556 1.00 60.66 72 ASN A CA 1
ATOM 580 C C . ASN A 1 72 ? -12.519 -5.217 23.069 1.00 60.66 72 ASN A C 1
ATOM 582 O O . ASN A 1 72 ? -12.648 -5.536 21.881 1.00 60.66 72 ASN A O 1
ATOM 586 N N . PRO A 1 73 ? -11.915 -6.045 23.947 1.00 58.62 73 PRO A N 1
ATOM 587 C CA . PRO A 1 73 ? -11.303 -7.319 23.568 1.00 58.62 73 PRO A CA 1
ATOM 588 C C . PRO A 1 73 ? -12.376 -8.394 23.323 1.00 58.62 73 PRO A C 1
ATOM 590 O O . PRO A 1 73 ? -12.457 -9.394 24.035 1.00 58.62 73 PRO A O 1
ATOM 593 N N . LEU A 1 74 ? -13.235 -8.205 22.321 1.00 55.66 74 LEU A N 1
ATOM 594 C CA . LEU A 1 74 ? -14.366 -9.101 22.067 1.00 55.66 74 LEU A CA 1
ATOM 595 C C . LEU A 1 74 ? -14.000 -10.431 21.404 1.00 55.66 74 LEU A C 1
ATOM 597 O O . LEU A 1 74 ? -14.893 -11.238 21.155 1.00 55.66 74 LEU A O 1
ATOM 601 N N . THR A 1 75 ? -12.730 -10.745 21.139 1.00 51.66 75 THR A N 1
ATOM 602 C CA . THR A 1 75 ? -12.380 -12.078 20.614 1.00 51.66 75 THR A CA 1
ATOM 603 C C . THR A 1 75 ? -10.930 -12.477 20.911 1.00 51.66 75 THR A C 1
ATOM 605 O O . THR A 1 75 ? -10.159 -12.792 20.018 1.00 51.66 75 THR A O 1
ATOM 608 N N . ALA A 1 76 ? -10.538 -12.499 22.189 1.00 51.16 76 ALA A N 1
ATOM 609 C CA . ALA A 1 76 ? -9.296 -13.156 22.633 1.00 51.16 76 ALA A CA 1
ATOM 610 C C . ALA A 1 76 ? -9.493 -14.648 23.000 1.00 51.16 76 ALA A C 1
ATOM 612 O O . ALA A 1 76 ? -8.621 -15.265 23.609 1.00 51.16 76 ALA A O 1
ATOM 613 N N . LYS A 1 77 ? -10.645 -15.247 22.663 1.00 50.28 77 LYS A N 1
ATOM 614 C CA . LYS A 1 77 ? -10.941 -16.666 22.910 1.00 50.28 77 LYS A CA 1
ATOM 615 C C . LYS A 1 77 ? -11.645 -17.299 21.716 1.00 50.28 77 LYS A C 1
ATOM 617 O O . LYS A 1 77 ? -12.865 -17.276 21.658 1.00 50.28 77 LYS A O 1
ATOM 622 N N . GLN A 1 78 ? -10.858 -17.858 20.807 1.00 51.69 78 GLN A N 1
ATOM 623 C CA . GLN A 1 78 ? -11.145 -19.023 19.953 1.00 51.69 78 GLN A CA 1
ATOM 624 C C . GLN A 1 78 ? -9.927 -19.128 19.032 1.00 51.69 78 GLN A C 1
ATOM 626 O O . GLN A 1 78 ? -9.841 -18.444 18.025 1.00 51.69 78 GLN A O 1
ATOM 631 N N . SER A 1 79 ? -8.835 -19.731 19.483 1.00 46.44 79 SER A N 1
ATOM 632 C CA . SER A 1 79 ? -8.587 -21.184 19.460 1.00 46.44 79 SER A CA 1
ATOM 633 C C . SER A 1 79 ? -7.533 -21.557 20.534 1.00 46.44 79 SER A C 1
ATOM 635 O O . SER A 1 79 ? -6.865 -20.636 21.007 1.00 46.44 79 SER A O 1
ATOM 637 N N . PRO A 1 80 ? -7.322 -22.834 20.946 1.00 53.41 80 PRO A N 1
ATOM 638 C CA . PRO A 1 80 ? -7.510 -24.055 20.143 1.00 53.41 80 PRO A CA 1
ATOM 639 C C . PRO A 1 80 ? -8.088 -25.288 20.879 1.00 53.41 80 PRO A C 1
ATOM 641 O O . PRO A 1 80 ? -7.994 -25.396 22.099 1.00 53.41 80 PRO A O 1
ATOM 644 N N . SER A 1 81 ? -8.630 -26.250 20.120 1.00 29.80 81 SER A N 1
ATOM 645 C CA . SER A 1 81 ? -8.409 -27.713 20.265 1.00 29.80 81 SER A CA 1
ATOM 646 C C . SER A 1 81 ? -9.491 -28.521 19.536 1.00 29.80 81 SER A C 1
ATOM 648 O O . SER A 1 81 ? -10.614 -28.020 19.424 1.00 29.80 81 SER A O 1
ATOM 650 N N . PRO A 1 82 ? -9.230 -29.785 19.149 1.00 49.56 82 PRO A N 1
ATOM 651 C CA . PRO A 1 82 ? -7.981 -30.556 19.239 1.00 49.56 82 PRO A CA 1
ATOM 652 C C . PRO A 1 82 ? -7.286 -30.788 17.887 1.00 49.56 82 PRO A C 1
ATOM 654 O O . PRO A 1 82 ? -7.947 -30.659 16.834 1.00 49.56 82 PRO A O 1
#

Foldseek 3Di:
DDDDDDDPDDPPDDVDDPVPPDDCVPPDPDPPPPPPPPDDDDDDDPVVCVVDVDPVSVVVVVVVVVVVCVVPVPDPDDDDDD

Sequence (82 aa):
MNEEQANPQETEDDDLLPEYDFDYSQARPNPFIKRIPGSKVIMIEPDVASIFSTQEEVNTALRFLMKLTQENPLTAKQSPSP

pLDDT: mean 75.4, std 17.78, range [29.8, 96.62]

Secondary structure (DSSP, 8-state):
--------------SS-GGG---GGGPPPPTTS---TT-------HHHHHH--SHHHHHHHHHHHHHHHHH--TTS------

Radius of gyration: 24.23 Å; chains: 1; bounding box: 38×46×66 Å